Protein AF-A0A354CUA2-F1 (afdb_monomer_lite)

Structure (mmCIF, N/CA/C/O backbone):
data_AF-A0A354CUA2-F1
#
_entry.id   AF-A0A354CUA2-F1
#
loop_
_atom_site.group_PDB
_atom_site.id
_atom_site.type_symbol
_atom_site.label_atom_id
_atom_site.label_alt_id
_atom_site.label_comp_id
_atom_site.label_asym_id
_atom_site.label_entity_id
_atom_site.label_seq_id
_atom_site.pdbx_PDB_ins_code
_atom_site.Cartn_x
_atom_site.Cartn_y
_atom_site.Cartn_z
_atom_site.occupancy
_atom_site.B_iso_or_equiv
_atom_site.auth_seq_id
_atom_site.auth_comp_id
_atom_site.auth_asym_id
_atom_site.auth_atom_id
_atom_site.pdbx_PDB_model_num
ATOM 1 N N . MET A 1 1 ? -26.377 -5.472 -3.034 1.00 34.75 1 MET A N 1
ATOM 2 C CA . MET A 1 1 ? -26.135 -4.847 -1.710 1.00 34.75 1 MET A CA 1
ATOM 3 C C . MET A 1 1 ? -24.820 -4.060 -1.717 1.00 34.75 1 MET A C 1
ATOM 5 O O . MET A 1 1 ? -23.749 -4.654 -1.686 1.00 34.75 1 MET A O 1
ATOM 9 N N . ARG A 1 2 ? -24.876 -2.722 -1.796 1.00 40.47 2 ARG A N 1
ATOM 10 C CA . ARG A 1 2 ? -23.707 -1.832 -1.645 1.00 40.47 2 ARG A CA 1
ATOM 11 C C . ARG A 1 2 ? -23.433 -1.682 -0.144 1.00 40.47 2 ARG A C 1
ATOM 13 O O . ARG A 1 2 ? -23.989 -0.804 0.506 1.00 40.47 2 ARG A O 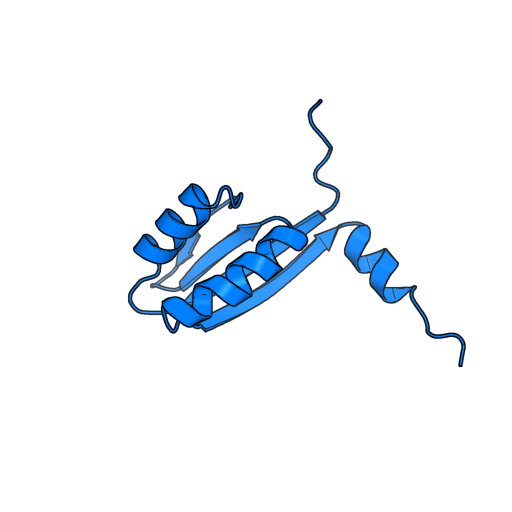1
ATOM 20 N N . GLY A 1 3 ? -22.652 -2.595 0.432 1.00 47.47 3 GLY A N 1
ATOM 21 C CA . GLY A 1 3 ? -22.218 -2.468 1.824 1.00 47.47 3 GLY A CA 1
ATOM 22 C C . GLY A 1 3 ? -21.470 -1.146 1.994 1.00 47.47 3 GLY A C 1
ATOM 23 O O . GLY A 1 3 ? -20.444 -0.945 1.341 1.00 47.47 3 GLY A O 1
ATOM 24 N N . LYS A 1 4 ? -22.006 -0.230 2.813 1.00 51.66 4 LYS A N 1
ATOM 25 C CA . LYS A 1 4 ? -21.334 1.025 3.180 1.00 51.66 4 LYS A CA 1
ATOM 26 C C . LYS A 1 4 ? -19.898 0.699 3.592 1.00 51.66 4 LYS A C 1
ATOM 28 O O . LYS A 1 4 ? -19.670 -0.216 4.381 1.00 51.66 4 LYS A O 1
ATOM 33 N N . MET A 1 5 ? -18.923 1.415 3.036 1.00 57.31 5 MET A N 1
ATOM 34 C CA . MET A 1 5 ? -17.520 1.238 3.404 1.00 57.31 5 MET A CA 1
ATOM 35 C C . MET A 1 5 ? -17.353 1.733 4.849 1.00 57.31 5 MET A C 1
ATOM 37 O O . MET A 1 5 ? -17.229 2.926 5.092 1.00 57.31 5 MET A O 1
ATOM 41 N N . LEU A 1 6 ? -17.417 0.814 5.819 1.00 64.00 6 LEU A N 1
ATOM 42 C CA . LEU A 1 6 ? -17.380 1.100 7.267 1.00 64.00 6 LEU A CA 1
ATOM 43 C C . LEU A 1 6 ? -16.035 1.696 7.740 1.00 64.00 6 LEU A C 1
ATOM 45 O O . LEU A 1 6 ? -15.898 2.132 8.886 1.00 64.00 6 LEU A O 1
ATOM 49 N N . GLY A 1 7 ? -15.041 1.719 6.852 1.00 76.19 7 GLY A N 1
ATOM 50 C CA . GLY A 1 7 ? -13.751 2.361 7.033 1.00 76.19 7 GLY A CA 1
ATOM 51 C C . GLY A 1 7 ? -12.796 2.043 5.888 1.00 76.19 7 GLY A C 1
ATOM 52 O O . GLY A 1 7 ? -12.936 1.022 5.211 1.00 76.19 7 GLY A O 1
ATOM 53 N N . TYR A 1 8 ? -11.815 2.913 5.687 1.00 86.44 8 TYR A N 1
ATOM 54 C CA . TYR A 1 8 ? -10.712 2.729 4.758 1.00 86.44 8 TYR A CA 1
ATOM 55 C C . TYR A 1 8 ? -9.394 3.124 5.420 1.00 86.44 8 TYR A C 1
ATOM 57 O O . TYR A 1 8 ? -9.3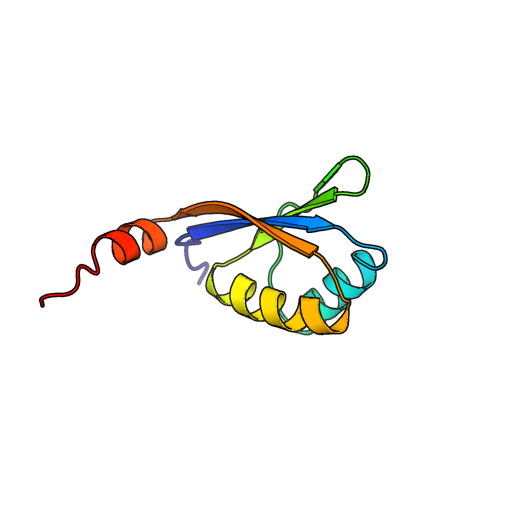44 3.873 6.399 1.00 86.44 8 TYR A O 1
ATOM 65 N N . VAL A 1 9 ? -8.309 2.597 4.878 1.00 89.19 9 VAL A N 1
ATOM 66 C CA . VAL A 1 9 ? -6.956 2.992 5.243 1.00 89.19 9 VAL A CA 1
ATOM 67 C C . VAL A 1 9 ? -6.279 3.631 4.059 1.00 89.19 9 VAL A C 1
ATOM 69 O O . VAL A 1 9 ? -6.403 3.129 2.945 1.00 89.19 9 VAL A O 1
ATOM 72 N N . THR A 1 10 ? -5.551 4.706 4.321 1.00 91.31 10 THR A N 1
ATOM 73 C CA . THR A 1 10 ? -4.653 5.320 3.352 1.00 91.31 10 THR A CA 1
ATOM 74 C C . THR A 1 10 ? -3.248 4.838 3.657 1.00 91.31 10 THR A C 1
ATOM 76 O O . THR A 1 10 ? -2.790 4.903 4.803 1.00 91.31 10 THR A O 1
ATOM 79 N N . PHE A 1 11 ? -2.548 4.365 2.642 1.00 92.06 11 PHE A N 1
ATOM 80 C CA . PHE A 1 11 ? -1.174 3.920 2.763 1.00 92.06 11 PHE A CA 1
ATOM 81 C C . PHE A 1 11 ? -0.324 4.514 1.660 1.00 92.06 11 PHE A C 1
ATOM 83 O O . PHE A 1 11 ? -0.823 4.877 0.598 1.00 92.06 11 PHE A O 1
ATOM 90 N N . ARG A 1 12 ? 0.969 4.606 1.947 1.00 93.69 12 ARG A N 1
ATOM 91 C CA . ARG A 1 12 ? 1.987 4.926 0.965 1.00 93.69 12 ARG A CA 1
ATOM 92 C C . ARG A 1 12 ? 2.838 3.702 0.658 1.00 93.69 12 ARG A C 1
ATOM 94 O O . ARG A 1 12 ? 3.123 2.903 1.558 1.00 93.69 12 ARG A O 1
ATOM 101 N N . LEU A 1 13 ? 3.255 3.590 -0.590 1.00 92.88 13 LEU A N 1
ATOM 102 C CA . LEU A 1 13 ? 4.076 2.521 -1.131 1.00 92.88 13 LEU A CA 1
ATOM 103 C C . LEU A 1 13 ? 5.238 3.143 -1.912 1.00 92.88 13 LEU A C 1
ATOM 105 O O . LEU A 1 13 ? 5.049 4.103 -2.656 1.00 92.88 13 LEU A O 1
ATOM 109 N N . PHE A 1 14 ? 6.439 2.613 -1.707 1.00 91.56 14 PHE A N 1
ATOM 110 C CA . PHE A 1 14 ? 7.654 3.044 -2.385 1.00 91.56 14 PHE A CA 1
ATOM 111 C C . PHE A 1 14 ? 8.545 1.835 -2.693 1.00 91.56 14 PHE A C 1
ATOM 113 O O . PHE A 1 14 ? 8.703 0.941 -1.851 1.00 91.56 14 PHE A O 1
ATOM 120 N N . GLY A 1 15 ? 9.132 1.825 -3.889 1.00 88.25 15 GLY A N 1
ATOM 121 C CA . GLY A 1 15 ? 10.046 0.792 -4.373 1.00 88.25 15 GLY A CA 1
ATOM 122 C C . GLY A 1 15 ? 10.024 0.669 -5.899 1.00 88.25 15 GLY A C 1
ATOM 123 O O . GLY A 1 15 ? 9.249 1.352 -6.566 1.00 88.25 15 GLY A O 1
ATOM 124 N N . ALA A 1 16 ? 10.887 -0.193 -6.437 1.00 80.69 16 ALA A N 1
ATOM 125 C CA . ALA A 1 16 ? 11.158 -0.273 -7.874 1.00 80.69 16 ALA A CA 1
ATOM 126 C C . ALA A 1 16 ? 10.020 -0.897 -8.706 1.00 80.69 16 ALA A C 1
ATOM 128 O O . ALA A 1 16 ? 9.886 -0.554 -9.872 1.00 80.69 16 ALA A O 1
ATOM 129 N N . ASP A 1 17 ? 9.189 -1.762 -8.113 1.00 86.69 17 ASP A N 1
ATOM 130 C CA . ASP A 1 17 ? 8.191 -2.554 -8.851 1.00 86.69 17 ASP A CA 1
ATOM 131 C C . ASP A 1 17 ? 6.776 -2.423 -8.260 1.00 86.69 17 ASP A C 1
ATOM 133 O O . ASP A 1 17 ? 6.117 -3.384 -7.854 1.00 86.69 17 ASP A O 1
ATOM 137 N N . CYS A 1 18 ? 6.324 -1.175 -8.120 1.00 88.06 18 CYS A N 1
ATOM 138 C CA . CYS A 1 18 ? 5.011 -0.879 -7.545 1.00 88.06 18 CYS A CA 1
ATOM 139 C C . CYS A 1 18 ? 3.854 -1.234 -8.496 1.00 88.06 18 CYS A C 1
ATOM 141 O O . CYS A 1 18 ? 2.783 -1.606 -8.025 1.00 88.06 18 CYS A O 1
ATOM 143 N N . GLU A 1 19 ? 4.047 -1.128 -9.812 1.00 87.50 19 GLU A N 1
ATOM 144 C CA . GLU A 1 19 ? 2.997 -1.378 -10.813 1.00 87.50 19 GLU A CA 1
ATOM 145 C C . GLU A 1 19 ? 2.615 -2.860 -10.889 1.00 87.50 19 GLU A C 1
ATOM 147 O O . GLU A 1 19 ? 1.431 -3.200 -10.792 1.00 87.50 19 GLU A O 1
ATOM 152 N N . SER A 1 20 ? 3.607 -3.754 -10.948 1.00 90.94 20 SER A N 1
ATOM 153 C CA . SER A 1 20 ? 3.379 -5.203 -10.904 1.00 90.94 20 SER A CA 1
ATOM 154 C C . SER A 1 20 ? 2.713 -5.620 -9.595 1.00 90.94 20 SER A C 1
ATOM 156 O O . SER A 1 20 ? 1.806 -6.447 -9.590 1.00 90.94 20 SER A O 1
ATOM 158 N N . PHE A 1 21 ? 3.085 -4.983 -8.479 1.00 91.56 21 PHE A N 1
ATOM 159 C CA . PHE A 1 21 ? 2.426 -5.197 -7.192 1.00 91.56 21 PHE A CA 1
ATOM 160 C C . PHE A 1 21 ? 0.939 -4.811 -7.208 1.00 91.56 21 PHE A C 1
ATOM 162 O O . PHE A 1 21 ? 0.116 -5.534 -6.643 1.00 91.56 21 PHE A O 1
ATOM 169 N N . PHE A 1 22 ? 0.576 -3.680 -7.825 1.00 90.94 22 PHE A N 1
ATOM 170 C CA . PHE A 1 22 ? -0.829 -3.282 -7.950 1.00 90.94 22 PHE A CA 1
ATOM 171 C C . PHE A 1 22 ? -1.612 -4.236 -8.853 1.00 90.94 22 PHE A C 1
ATOM 173 O O . PHE A 1 22 ? -2.753 -4.559 -8.528 1.00 90.94 22 PHE A O 1
ATOM 180 N N . THR A 1 23 ? -0.988 -4.720 -9.925 1.00 92.00 23 THR A N 1
ATOM 181 C CA . THR A 1 23 ? -1.581 -5.702 -10.843 1.00 92.00 23 THR A CA 1
ATOM 182 C C . THR A 1 23 ? -1.884 -7.013 -10.114 1.00 92.00 23 THR A C 1
ATOM 184 O O . THR A 1 23 ? -3.048 -7.398 -10.018 1.00 92.00 23 THR A O 1
ATOM 187 N N . ASP A 1 24 ? -0.886 -7.604 -9.446 1.00 93.25 24 ASP A N 1
ATOM 188 C CA . ASP A 1 24 ? -1.056 -8.814 -8.625 1.00 93.25 24 ASP A CA 1
ATOM 189 C C . ASP A 1 24 ? -2.120 -8.621 -7.532 1.00 93.25 24 ASP A C 1
ATOM 191 O O . ASP A 1 24 ? -2.892 -9.528 -7.217 1.00 93.25 24 ASP A O 1
ATOM 195 N N . ALA A 1 25 ? -2.176 -7.434 -6.919 1.00 91.88 25 ALA A N 1
ATOM 196 C CA . ALA A 1 25 ? -3.175 -7.143 -5.901 1.00 91.88 25 ALA A CA 1
ATOM 197 C C . ALA A 1 25 ? -4.600 -7.171 -6.473 1.00 91.88 25 ALA A C 1
ATOM 199 O O . ALA A 1 25 ? -5.496 -7.748 -5.848 1.00 91.88 25 ALA A O 1
ATOM 200 N N . VAL A 1 26 ? -4.817 -6.568 -7.643 1.00 92.00 26 VAL A N 1
ATOM 201 C CA . VAL A 1 26 ? -6.120 -6.574 -8.321 1.00 92.00 26 VAL A CA 1
ATOM 202 C C . VAL A 1 26 ? -6.503 -7.993 -8.744 1.00 92.00 26 VAL A C 1
ATOM 204 O O . VAL A 1 26 ? -7.642 -8.392 -8.493 1.00 92.00 26 VAL A O 1
ATOM 207 N N . ASP A 1 27 ? -5.555 -8.778 -9.258 1.00 92.69 27 ASP A N 1
ATOM 208 C CA . ASP A 1 27 ? -5.768 -10.181 -9.645 1.00 92.69 27 ASP A CA 1
ATOM 209 C C . ASP A 1 27 ? -6.138 -11.068 -8.447 1.00 92.69 27 ASP A C 1
ATOM 211 O O . ASP A 1 27 ? -7.001 -11.941 -8.539 1.00 92.69 27 ASP A O 1
ATOM 215 N N . MET A 1 28 ? -5.580 -10.787 -7.265 1.00 89.88 28 MET A N 1
ATOM 216 C CA . MET A 1 28 ? -5.985 -11.418 -5.999 1.00 89.88 28 MET A CA 1
ATOM 217 C C . MET A 1 28 ? -7.355 -10.938 -5.476 1.00 89.88 28 MET A C 1
ATOM 219 O O . MET A 1 28 ? -7.780 -11.325 -4.379 1.00 89.88 28 MET A O 1
ATOM 223 N N . GLY A 1 29 ? -8.050 -10.070 -6.216 1.00 89.62 29 GLY A N 1
ATOM 224 C CA . GLY A 1 29 ? -9.343 -9.496 -5.851 1.00 89.62 29 GLY A CA 1
ATOM 225 C C . GLY A 1 29 ? -9.258 -8.423 -4.762 1.00 89.62 29 GLY A C 1
ATOM 226 O O . GLY A 1 29 ? -10.264 -8.122 -4.107 1.00 89.62 29 GLY A O 1
ATOM 227 N N . ILE A 1 30 ? -8.071 -7.855 -4.525 1.00 91.31 30 ILE A N 1
ATOM 228 C CA . ILE A 1 30 ? -7.863 -6.803 -3.531 1.00 91.31 30 ILE A CA 1
ATOM 229 C C . ILE A 1 30 ? -8.357 -5.477 -4.099 1.00 91.31 30 ILE A C 1
ATOM 231 O O . ILE A 1 30 ? -7.936 -5.023 -5.160 1.00 91.31 30 ILE A O 1
ATOM 235 N N . ARG A 1 31 ? -9.246 -4.810 -3.359 1.00 89.38 31 ARG A N 1
ATOM 236 C CA . ARG A 1 31 ? -9.818 -3.538 -3.802 1.00 89.38 31 ARG A CA 1
ATOM 237 C C . ARG A 1 31 ? -8.958 -2.371 -3.349 1.00 89.38 31 ARG A C 1
ATOM 239 O O . ARG A 1 31 ? -8.837 -2.100 -2.149 1.00 89.38 31 ARG A O 1
ATOM 246 N N . ILE A 1 32 ? -8.404 -1.666 -4.322 1.00 90.88 32 ILE A N 1
ATOM 247 C CA . ILE A 1 32 ? -7.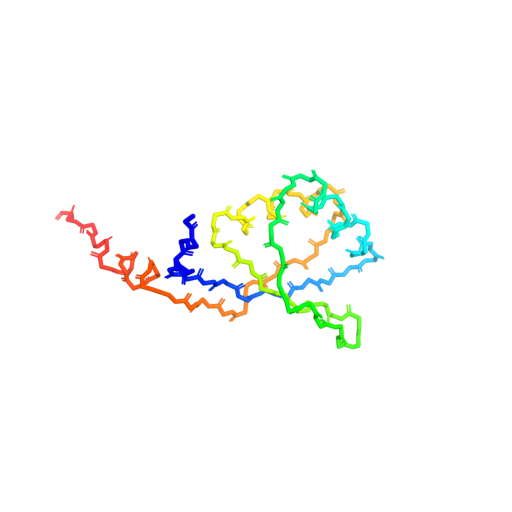594 -0.468 -4.132 1.00 90.88 32 ILE A CA 1
ATOM 248 C C . ILE A 1 32 ? -8.334 0.704 -4.778 1.00 90.88 32 ILE A C 1
ATOM 250 O O . ILE A 1 32 ? -8.968 0.560 -5.819 1.00 90.88 32 ILE A O 1
ATOM 254 N N . TYR A 1 33 ? -8.310 1.849 -4.113 1.00 89.25 33 TYR A N 1
ATOM 255 C CA . TYR A 1 33 ? -9.039 3.054 -4.479 1.00 89.25 33 TYR A CA 1
ATOM 256 C C . TYR A 1 33 ? -8.092 4.252 -4.449 1.00 89.25 33 TYR A C 1
ATOM 258 O O . TYR A 1 33 ? -7.171 4.268 -3.634 1.00 89.25 33 TYR A O 1
ATOM 266 N N . ASP A 1 34 ? -8.379 5.271 -5.265 1.00 87.69 34 ASP A N 1
ATOM 267 C CA . ASP A 1 34 ? -7.719 6.587 -5.213 1.00 87.69 34 ASP A CA 1
ATOM 268 C C . ASP A 1 34 ? -6.184 6.481 -5.203 1.00 87.69 34 ASP A C 1
ATOM 270 O O . ASP A 1 34 ? -5.517 6.892 -4.252 1.00 87.69 34 ASP A O 1
ATOM 274 N N . VAL A 1 35 ? -5.646 5.821 -6.234 1.00 90.94 35 VAL A N 1
ATOM 275 C CA . VAL A 1 35 ? -4.203 5.654 -6.424 1.00 90.94 35 VAL A CA 1
ATOM 276 C C . VAL A 1 35 ? -3.636 6.945 -7.002 1.00 90.94 35 VAL A C 1
ATOM 278 O O . VAL A 1 35 ? -4.043 7.383 -8.074 1.00 90.94 35 VAL A O 1
ATOM 281 N N . GLN A 1 36 ? -2.679 7.537 -6.299 1.00 91.94 36 GLN A N 1
ATOM 282 C CA . GLN A 1 36 ? -1.978 8.749 -6.705 1.00 91.94 36 GLN A CA 1
ATOM 283 C C . GLN A 1 36 ? -0.476 8.495 -6.652 1.00 91.94 36 GLN A C 1
ATOM 285 O O . GLN A 1 36 ? 0.025 7.957 -5.666 1.00 91.94 36 GLN A O 1
ATOM 290 N N . ASN A 1 37 ? 0.255 8.891 -7.690 1.00 90.88 37 ASN A N 1
ATOM 291 C CA . ASN A 1 37 ? 1.713 8.845 -7.700 1.00 90.88 37 ASN A CA 1
ATOM 292 C C . ASN A 1 37 ? 2.251 10.266 -7.523 1.00 90.88 37 ASN A C 1
ATOM 294 O O . ASN A 1 37 ? 1.955 11.153 -8.322 1.00 90.88 37 ASN A O 1
ATOM 298 N N . VAL A 1 38 ? 3.040 10.479 -6.472 1.00 90.69 38 VAL A N 1
ATOM 299 C CA . VAL A 1 38 ? 3.723 11.747 -6.218 1.00 90.69 38 VAL A CA 1
ATOM 300 C C . VAL A 1 38 ? 5.217 11.473 -6.123 1.00 90.69 38 VAL A C 1
ATOM 302 O O . VAL A 1 38 ? 5.689 10.919 -5.131 1.00 90.69 38 VAL A O 1
ATOM 305 N N . LYS A 1 39 ? 5.970 11.873 -7.156 1.00 87.75 39 LYS A N 1
ATOM 306 C CA . LYS A 1 39 ? 7.439 11.740 -7.222 1.00 87.75 39 LYS A CA 1
ATOM 307 C C . LYS A 1 39 ? 7.938 10.309 -6.933 1.00 87.75 39 LYS A C 1
ATOM 309 O O . LYS A 1 39 ? 8.921 10.129 -6.221 1.00 87.75 39 LYS A O 1
ATOM 314 N N . GLY A 1 40 ? 7.242 9.289 -7.444 1.00 85.19 40 GLY A N 1
ATOM 315 C CA . GLY A 1 40 ? 7.610 7.880 -7.254 1.00 85.19 40 GLY A CA 1
ATOM 316 C C . GLY A 1 40 ? 7.126 7.263 -5.938 1.00 85.19 40 GLY A C 1
ATOM 317 O O . GLY A 1 40 ? 7.405 6.096 -5.670 1.00 85.19 40 GLY A O 1
ATOM 318 N N . ILE A 1 41 ? 6.385 8.013 -5.118 1.00 90.62 41 ILE A N 1
ATOM 319 C CA . ILE A 1 41 ? 5.683 7.485 -3.946 1.00 90.62 41 ILE A CA 1
ATOM 320 C C . ILE A 1 41 ? 4.209 7.332 -4.309 1.00 90.62 41 ILE A C 1
ATOM 322 O O . ILE A 1 41 ? 3.527 8.307 -4.627 1.00 90.62 41 ILE A O 1
ATOM 326 N N . TYR A 1 42 ? 3.711 6.105 -4.220 1.00 92.94 42 TYR A N 1
ATOM 327 C CA . TYR A 1 42 ? 2.307 5.800 -4.445 1.00 92.94 42 TYR A CA 1
ATOM 328 C C . TYR A 1 42 ? 1.512 5.985 -3.162 1.00 92.94 42 TYR A C 1
ATOM 330 O O . TYR A 1 42 ? 1.891 5.466 -2.116 1.00 92.94 42 TYR A O 1
ATOM 338 N N . TYR A 1 43 ? 0.384 6.671 -3.247 1.00 92.56 43 TYR A N 1
ATOM 339 C CA . TYR A 1 43 ? -0.599 6.825 -2.186 1.00 92.56 43 TYR A CA 1
ATOM 340 C C . TYR A 1 43 ? -1.884 6.162 -2.641 1.00 92.56 43 TYR A C 1
ATOM 342 O O . TYR A 1 43 ? -2.361 6.438 -3.735 1.00 92.56 43 TYR A O 1
ATOM 350 N N . ALA A 1 44 ? -2.433 5.272 -1.825 1.00 92.69 44 ALA A N 1
ATOM 351 C CA . ALA A 1 44 ? -3.641 4.550 -2.183 1.00 92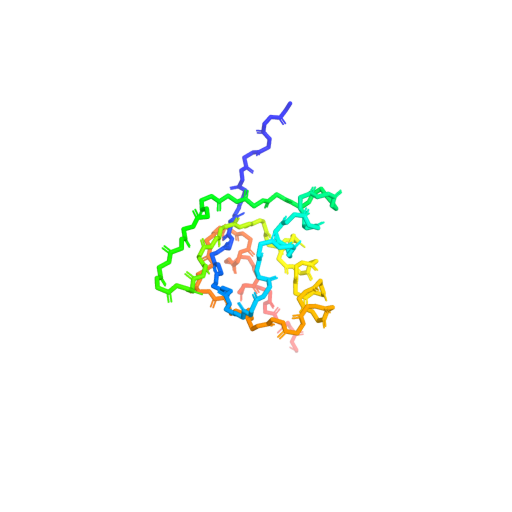.69 44 ALA A CA 1
ATOM 352 C C . ALA A 1 44 ? -4.501 4.256 -0.958 1.00 92.69 44 ALA A C 1
ATOM 354 O O . ALA A 1 44 ? -4.026 4.212 0.184 1.00 92.69 44 ALA A O 1
ATOM 355 N N . LYS A 1 45 ? -5.790 4.038 -1.206 1.00 92.25 45 LYS A N 1
ATOM 356 C CA . LYS A 1 45 ? -6.785 3.685 -0.197 1.00 92.25 45 LYS A CA 1
ATOM 357 C C . LYS A 1 45 ? -7.229 2.241 -0.377 1.00 92.25 45 LYS A C 1
ATOM 359 O O . LYS A 1 45 ? -7.412 1.761 -1.488 1.00 92.25 45 LYS A O 1
ATOM 364 N N . THR A 1 46 ? -7.452 1.529 0.718 1.00 91.19 46 THR A N 1
ATOM 365 C CA . THR A 1 46 ? -8.006 0.167 0.677 1.00 91.19 46 THR A CA 1
ATOM 366 C C . THR A 1 46 ? -8.825 -0.131 1.931 1.00 91.19 46 THR A C 1
ATOM 368 O O . THR A 1 46 ? -8.884 0.676 2.863 1.00 91.19 46 THR A O 1
ATOM 371 N N . LYS A 1 47 ? -9.486 -1.288 1.973 1.00 89.06 47 LYS A N 1
ATOM 372 C CA . LYS A 1 47 ? -10.149 -1.766 3.187 1.00 89.06 47 LYS A CA 1
ATOM 373 C C . LYS A 1 47 ? -9.109 -2.234 4.215 1.00 89.06 47 LYS A C 1
ATOM 375 O O . LYS A 1 47 ? -8.076 -2.783 3.837 1.00 89.06 47 LYS A O 1
ATOM 380 N N . PRO A 1 48 ? -9.388 -2.122 5.523 1.00 85.62 48 PRO A N 1
ATOM 381 C CA . PRO A 1 48 ? -8.460 -2.577 6.560 1.00 85.62 48 PRO A CA 1
ATOM 382 C C . PRO A 1 48 ? -8.068 -4.061 6.437 1.00 85.62 48 PRO A C 1
ATOM 384 O O . PRO A 1 48 ? -6.903 -4.405 6.605 1.00 85.62 48 PRO A O 1
ATOM 387 N N . SER A 1 49 ? -9.019 -4.941 6.107 1.00 84.81 49 SER A N 1
ATOM 388 C CA . SER A 1 49 ? -8.764 -6.380 5.926 1.00 84.81 49 SER A CA 1
ATOM 389 C C . SER A 1 49 ? -7.865 -6.670 4.721 1.00 84.81 49 SER A C 1
ATOM 391 O O . SER A 1 49 ? -7.015 -7.557 4.767 1.00 84.81 49 SER A O 1
ATOM 393 N N . ASP A 1 50 ? -8.034 -5.890 3.659 1.00 89.50 50 ASP A N 1
ATOM 394 C CA . ASP A 1 50 ? -7.276 -5.994 2.414 1.00 89.50 50 ASP A CA 1
ATOM 395 C C . ASP A 1 50 ? -5.848 -5.457 2.582 1.00 89.50 50 ASP A C 1
ATOM 397 O O . ASP A 1 50 ? -4.895 -6.044 2.073 1.00 89.50 50 ASP A O 1
ATOM 401 N N . TYR A 1 51 ? -5.663 -4.429 3.416 1.00 89.56 51 TYR A N 1
ATOM 402 C CA . TYR A 1 51 ? -4.344 -3.924 3.801 1.00 89.56 51 TYR A CA 1
ATOM 403 C C . TYR A 1 51 ? -3.449 -5.002 4.429 1.00 89.56 51 TYR A C 1
ATOM 405 O O . TYR A 1 51 ? -2.244 -5.027 4.183 1.00 89.56 51 TYR A O 1
ATOM 413 N N . ILE A 1 52 ? -4.019 -5.927 5.210 1.00 88.06 52 ILE A N 1
ATOM 414 C CA . ILE A 1 52 ? -3.259 -7.043 5.798 1.00 88.06 52 ILE A CA 1
ATOM 415 C C . ILE A 1 52 ? -2.750 -7.987 4.700 1.00 88.06 52 ILE A C 1
ATOM 417 O O . ILE A 1 52 ? -1.611 -8.451 4.769 1.00 88.06 52 ILE A O 1
ATOM 421 N N . LYS A 1 53 ? -3.566 -8.247 3.670 1.00 90.75 53 LYS A N 1
ATOM 422 C CA . LYS A 1 53 ? -3.169 -9.065 2.515 1.00 90.75 53 LYS A CA 1
ATOM 423 C C . LYS A 1 53 ? -2.063 -8.375 1.715 1.00 90.75 53 LYS A C 1
ATOM 425 O O . LYS A 1 53 ? -1.036 -8.993 1.451 1.00 90.75 53 LYS A O 1
ATOM 430 N N . LEU A 1 54 ? -2.208 -7.076 1.449 1.00 91.12 54 LEU A N 1
ATOM 431 C CA . LEU A 1 54 ? -1.177 -6.261 0.793 1.00 91.12 54 LEU A CA 1
ATOM 432 C C . LEU A 1 54 ? 0.142 -6.253 1.575 1.00 91.12 54 LEU A C 1
ATOM 434 O O . LEU A 1 54 ? 1.214 -6.383 0.991 1.00 91.12 54 LEU A O 1
ATOM 438 N N . ALA A 1 55 ? 0.085 -6.179 2.907 1.00 89.62 55 ALA A N 1
ATOM 439 C CA . ALA A 1 55 ? 1.272 -6.226 3.757 1.00 89.62 55 ALA A CA 1
ATOM 440 C C . ALA A 1 55 ? 2.014 -7.576 3.710 1.00 89.62 55 ALA A C 1
ATOM 442 O O . ALA A 1 55 ? 3.194 -7.630 4.067 1.00 89.62 55 ALA A O 1
ATOM 443 N N . ARG A 1 56 ? 1.347 -8.656 3.283 1.00 90.69 56 ARG A N 1
ATOM 444 C CA . ARG A 1 56 ? 1.992 -9.939 2.968 1.00 90.69 56 ARG A CA 1
ATOM 445 C C . ARG A 1 56 ? 2.552 -9.923 1.550 1.00 90.69 56 ARG A C 1
ATOM 447 O O . ARG A 1 56 ? 3.727 -10.234 1.380 1.00 90.69 56 ARG A O 1
ATOM 454 N N . LEU A 1 57 ? 1.756 -9.480 0.574 1.00 90.19 57 LEU A N 1
ATOM 455 C CA . LEU A 1 57 ? 2.154 -9.396 -0.834 1.00 90.19 57 LEU A CA 1
ATOM 456 C C . LEU A 1 57 ? 3.407 -8.532 -1.029 1.00 90.19 57 LEU A C 1
ATOM 458 O O . LEU A 1 57 ? 4.299 -8.911 -1.778 1.00 90.19 57 LEU A O 1
ATOM 462 N N . LYS A 1 58 ? 3.553 -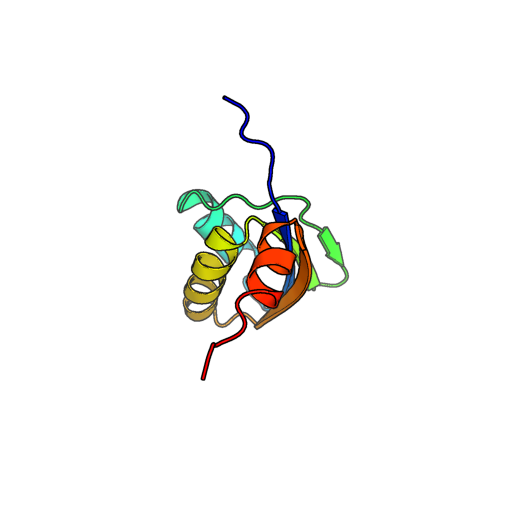7.431 -0.277 1.00 90.62 58 LYS A N 1
ATOM 463 C CA . LYS A 1 58 ? 4.711 -6.529 -0.413 1.00 90.62 58 LYS A CA 1
ATOM 464 C C . LYS A 1 58 ? 6.051 -7.229 -0.175 1.00 90.62 58 LYS A C 1
ATOM 466 O O . LYS A 1 58 ? 7.068 -6.761 -0.669 1.00 90.62 58 LYS A O 1
ATOM 471 N N . ARG A 1 59 ? 6.060 -8.316 0.613 1.00 88.31 59 ARG A N 1
ATOM 472 C CA . ARG A 1 59 ? 7.277 -9.078 0.924 1.00 88.31 59 ARG A CA 1
ATOM 473 C C . ARG A 1 59 ? 7.815 -9.792 -0.315 1.00 88.31 59 ARG A C 1
ATOM 475 O O . ARG A 1 59 ? 9.024 -9.872 -0.445 1.00 88.31 59 ARG A O 1
ATOM 482 N N . LYS A 1 60 ? 6.931 -10.231 -1.221 1.00 89.88 60 LYS A N 1
ATOM 483 C CA . LYS A 1 60 ? 7.290 -10.828 -2.519 1.00 89.88 60 LYS A CA 1
ATOM 484 C C . LYS A 1 60 ? 8.042 -9.829 -3.405 1.00 89.88 60 LYS A C 1
ATOM 486 O O . LYS A 1 60 ? 8.988 -10.203 -4.076 1.00 89.88 60 LYS A O 1
ATOM 491 N N . TYR A 1 61 ? 7.645 -8.559 -3.350 1.00 88.00 61 TYR A N 1
ATOM 492 C CA . TYR A 1 61 ? 8.193 -7.480 -4.180 1.00 88.00 61 TYR A CA 1
ATOM 493 C C . TYR A 1 61 ? 9.262 -6.630 -3.473 1.00 88.00 61 TYR A C 1
ATOM 495 O O . TYR A 1 61 ? 9.701 -5.619 -4.011 1.00 88.00 61 TYR A O 1
ATOM 503 N N . HIS A 1 62 ? 9.651 -6.989 -2.243 1.00 88.25 62 HIS A N 1
ATOM 504 C CA . HIS A 1 62 ? 10.589 -6.217 -1.414 1.00 88.25 62 HIS A CA 1
ATOM 505 C C . HIS A 1 62 ? 10.235 -4.718 -1.279 1.00 88.25 62 HIS A C 1
ATOM 507 O O . HIS A 1 62 ? 11.109 -3.864 -1.130 1.00 88.25 62 HIS A O 1
ATOM 513 N N . LEU A 1 63 ? 8.938 -4.384 -1.288 1.00 91.38 63 LEU A N 1
ATOM 514 C CA . LEU A 1 63 ? 8.467 -2.996 -1.274 1.00 91.38 63 LEU A CA 1
ATOM 515 C C . LEU A 1 63 ? 8.324 -2.437 0.143 1.00 91.38 63 LEU A C 1
ATOM 517 O O . LEU A 1 63 ? 7.912 -3.120 1.095 1.00 91.38 63 LEU A O 1
ATOM 521 N N . GLN A 1 64 ? 8.567 -1.132 0.270 1.00 90.44 64 GLN A N 1
ATOM 522 C CA . GLN A 1 64 ? 8.303 -0.401 1.499 1.00 90.44 64 GLN A CA 1
ATOM 523 C C . GLN A 1 64 ? 6.884 0.152 1.487 1.00 90.44 64 GLN A C 1
ATOM 525 O O . GLN A 1 64 ? 6.509 0.973 0.659 1.00 90.44 64 GLN A O 1
ATOM 530 N N . MET A 1 65 ? 6.093 -0.278 2.464 1.00 91.94 65 MET A N 1
ATOM 531 C CA . MET A 1 65 ? 4.700 0.124 2.620 1.00 91.94 65 MET A CA 1
ATOM 532 C C . MET A 1 65 ? 4.490 0.658 4.029 1.00 91.94 65 MET A C 1
ATOM 534 O O . MET A 1 65 ? 4.835 -0.026 5.002 1.00 91.94 65 MET A O 1
ATOM 538 N N . LYS A 1 66 ? 3.918 1.860 4.136 1.00 91.25 66 LYS A N 1
ATOM 539 C CA . LYS A 1 66 ? 3.623 2.524 5.407 1.00 91.25 66 LYS A CA 1
ATOM 540 C C . LYS A 1 66 ? 2.181 3.003 5.420 1.00 91.25 66 LYS A C 1
ATOM 542 O O . LYS A 1 66 ? 1.689 3.569 4.452 1.00 91.25 66 LYS A O 1
ATOM 547 N N . LEU A 1 67 ? 1.521 2.801 6.547 1.00 89.44 67 LEU A N 1
ATOM 548 C CA . LEU A 1 67 ? 0.193 3.332 6.782 1.00 89.44 67 LEU A CA 1
ATOM 549 C C . LEU A 1 67 ? 0.277 4.836 7.064 1.00 89.44 67 LEU A C 1
ATOM 551 O O . LEU A 1 67 ? 1.060 5.247 7.921 1.00 89.44 67 LEU A O 1
ATOM 555 N N . THR A 1 68 ? -0.529 5.631 6.367 1.00 88.31 68 THR A N 1
ATOM 556 C CA . THR A 1 68 ? -0.558 7.094 6.513 1.00 88.31 68 THR A CA 1
ATOM 557 C C . THR A 1 68 ? -1.766 7.528 7.333 1.00 88.31 68 THR A C 1
ATOM 559 O O . THR A 1 68 ? -1.621 8.300 8.272 1.00 88.31 68 THR A O 1
ATOM 562 N N . GLU A 1 69 ? -2.948 6.982 7.036 1.00 85.94 69 GLU A N 1
ATOM 563 C CA . GLU A 1 69 ? -4.185 7.335 7.736 1.00 85.94 69 GLU A CA 1
ATOM 564 C C . GLU A 1 69 ? -5.092 6.120 7.936 1.00 85.94 69 GLU A C 1
ATOM 566 O O . GLU A 1 69 ? -5.120 5.183 7.133 1.00 85.94 69 GLU A O 1
ATOM 571 N N . LYS A 1 70 ? -5.889 6.168 9.004 1.00 85.25 70 LYS A N 1
ATOM 572 C CA . LYS A 1 70 ? -6.963 5.216 9.294 1.00 85.25 70 LYS A CA 1
ATOM 573 C C . LYS A 1 70 ? -8.256 6.009 9.444 1.00 85.25 70 LYS A C 1
ATOM 575 O O . LYS A 1 70 ? -8.336 6.850 10.335 1.00 85.25 70 LYS A O 1
ATOM 580 N N . LYS A 1 71 ? -9.271 5.747 8.620 1.00 79.62 71 LYS A N 1
ATOM 581 C CA . LYS A 1 71 ? -10.601 6.357 8.771 1.00 79.62 71 LYS A CA 1
ATOM 582 C C . LYS A 1 71 ? -11.674 5.282 8.871 1.00 79.62 71 LYS A C 1
ATOM 584 O O . LYS A 1 71 ? -11.709 4.357 8.069 1.00 79.62 71 LYS A O 1
ATOM 589 N N . GLY A 1 72 ? -12.562 5.400 9.855 1.00 72.12 72 GLY A N 1
ATOM 590 C CA . GLY A 1 72 ? -13.714 4.510 10.019 1.00 72.12 72 GLY A CA 1
ATOM 591 C C . GLY A 1 72 ? -13.969 4.076 11.459 1.00 72.12 72 GLY A C 1
ATOM 592 O O . GLY A 1 72 ? -13.056 4.015 12.282 1.00 72.12 72 GLY A O 1
ATOM 593 N N . ILE A 1 73 ? -15.226 3.725 11.735 1.00 62.12 73 ILE A N 1
ATOM 594 C CA . ILE A 1 73 ? -15.728 3.351 13.069 1.00 62.12 73 ILE A CA 1
ATOM 595 C C . ILE A 1 73 ? -15.009 2.099 13.604 1.00 62.12 73 ILE A C 1
ATOM 597 O O . ILE A 1 73 ? -14.753 1.999 14.802 1.00 62.12 73 ILE A O 1
ATOM 601 N N . PHE A 1 74 ? -14.577 1.197 12.713 1.00 60.22 74 PHE A N 1
ATOM 602 C CA . PHE A 1 74 ? -13.767 0.018 13.055 1.00 60.22 74 PHE A CA 1
ATOM 603 C C . PHE A 1 74 ? -12.484 0.346 13.832 1.00 60.22 74 PHE A C 1
ATOM 605 O O . PHE A 1 74 ? -12.081 -0.427 14.699 1.00 60.22 74 PHE A O 1
ATOM 612 N N . PHE A 1 75 ? -11.838 1.480 13.548 1.00 61.59 75 PHE A N 1
ATOM 613 C CA . PHE A 1 75 ? -10.606 1.869 14.236 1.00 61.59 75 PHE A CA 1
ATOM 614 C C . PHE A 1 75 ? -10.870 2.473 15.614 1.00 61.59 75 PHE A C 1
ATOM 616 O O . PHE A 1 75 ? -10.084 2.242 16.532 1.00 61.59 75 PHE A O 1
ATOM 623 N N . ASN A 1 76 ? -11.997 3.170 15.776 1.00 58.81 76 ASN A N 1
ATOM 624 C CA . ASN A 1 76 ? -12.436 3.659 17.080 1.00 58.81 76 ASN A CA 1
ATOM 625 C C . ASN A 1 76 ? -12.832 2.490 17.988 1.00 58.81 76 ASN A C 1
ATOM 627 O O . ASN A 1 76 ? -12.365 2.427 19.118 1.00 58.81 76 ASN A O 1
ATOM 631 N N . LEU A 1 77 ? -13.586 1.507 17.484 1.00 56.56 77 LEU A N 1
ATOM 632 C CA . LEU A 1 77 ? -13.938 0.297 18.244 1.00 56.56 77 LEU A CA 1
ATOM 633 C C . LEU A 1 77 ? -12.702 -0.494 18.707 1.00 56.56 77 LEU A C 1
ATOM 635 O O . LEU A 1 77 ? -12.680 -0.991 19.829 1.00 56.56 77 LEU A O 1
ATOM 639 N N . TYR A 1 78 ? -11.643 -0.560 17.892 1.00 55.25 78 TYR A N 1
ATOM 640 C CA . TYR A 1 78 ? -10.382 -1.200 18.287 1.00 55.25 78 TYR A CA 1
ATOM 641 C C . TYR A 1 78 ? -9.663 -0.472 19.431 1.00 55.25 78 TYR A C 1
ATOM 643 O O . TYR A 1 78 ? -8.995 -1.122 20.230 1.00 55.25 78 TYR A O 1
ATOM 651 N N . LYS A 1 79 ? -9.814 0.856 19.534 1.00 52.88 79 LYS A N 1
ATOM 652 C CA . LYS A 1 79 ? -9.283 1.657 20.650 1.00 52.88 79 LYS A CA 1
ATOM 653 C C . LYS A 1 79 ? -10.009 1.351 21.967 1.00 52.88 79 LYS A C 1
ATOM 655 O O . LYS A 1 79 ? -9.379 1.375 23.016 1.00 52.88 79 LYS A O 1
ATOM 660 N N . TYR A 1 80 ? -11.301 1.023 21.906 1.00 53.38 80 TYR A N 1
ATOM 661 C CA . TYR A 1 80 ? -12.118 0.662 23.073 1.00 53.38 80 TYR A CA 1
ATOM 662 C C . TYR A 1 80 ? -12.084 -0.825 23.425 1.00 53.38 80 TYR A C 1
ATOM 664 O O . TYR A 1 80 ? -12.710 -1.235 24.399 1.00 53.38 80 TYR A O 1
ATOM 672 N N . ARG A 1 81 ? -11.308 -1.641 22.701 1.00 54.22 81 ARG A N 1
ATOM 673 C CA . ARG A 1 81 ? -10.985 -3.010 23.116 1.00 54.22 81 ARG A CA 1
ATOM 674 C C . ARG A 1 81 ? -9.904 -2.968 24.204 1.00 54.22 81 ARG A C 1
ATOM 676 O O . ARG A 1 81 ? -8.814 -3.512 24.047 1.00 54.22 81 ARG A O 1
ATOM 683 N N . TYR A 1 82 ? -10.198 -2.243 25.280 1.00 50.28 82 TYR A N 1
ATOM 684 C CA . TYR A 1 82 ? -9.429 -2.268 26.512 1.00 50.28 82 TYR A CA 1
ATOM 685 C C . TYR A 1 82 ? -9.413 -3.710 27.027 1.00 50.28 82 TYR A C 1
ATOM 687 O O . TYR A 1 82 ? -10.447 -4.374 27.100 1.00 50.28 82 TYR A O 1
ATOM 695 N N . ARG A 1 83 ? -8.210 -4.202 27.329 1.00 58.56 83 ARG A N 1
ATOM 696 C CA . ARG A 1 83 ? -8.010 -5.424 28.103 1.00 58.56 83 ARG A CA 1
ATOM 697 C C . ARG A 1 83 ? -8.530 -5.146 29.510 1.00 58.56 83 ARG A C 1
ATOM 699 O O . ARG A 1 83 ? -7.961 -4.302 30.194 1.00 58.56 83 ARG A O 1
ATOM 706 N N . TYR A 1 84 ? -9.578 -5.852 29.921 1.00 53.94 84 TYR A N 1
ATOM 707 C CA . TYR A 1 84 ? -9.742 -6.162 31.335 1.00 53.94 84 TYR A CA 1
ATOM 708 C C . TYR A 1 84 ? -8.569 -7.079 31.696 1.00 53.94 84 TYR A C 1
ATOM 710 O O . TYR A 1 84 ? -8.508 -8.217 31.227 1.00 53.94 84 TYR A O 1
ATOM 718 N N . GLY A 1 85 ? -7.571 -6.500 32.361 1.00 56.34 85 GLY A N 1
ATOM 719 C CA . GLY A 1 85 ? -6.643 -7.235 33.212 1.00 56.34 85 GLY A CA 1
ATOM 720 C C . GLY A 1 85 ? -7.225 -7.303 34.611 1.00 56.34 85 GLY A C 1
ATOM 721 O O . GLY A 1 85 ? -7.997 -6.375 34.948 1.00 56.34 85 GLY A O 1
#

Sequence (85 aa):
MRGKMLGYVTFRLFGADCESFFTDAVDMGIRIYDVQNVKGIYYAKTKPSDYIKLARLKRKYHLQMKLTEKKGIFFNLYKYRYRYG

Foldseek 3Di:
DPPPQQWKWKKKKADDPVPVLVVVLVVVVFDWADWDDDPRIIIIMGRPVSVVVSVVSCVVVVMDMGTDDIDHPVVVVVVVPD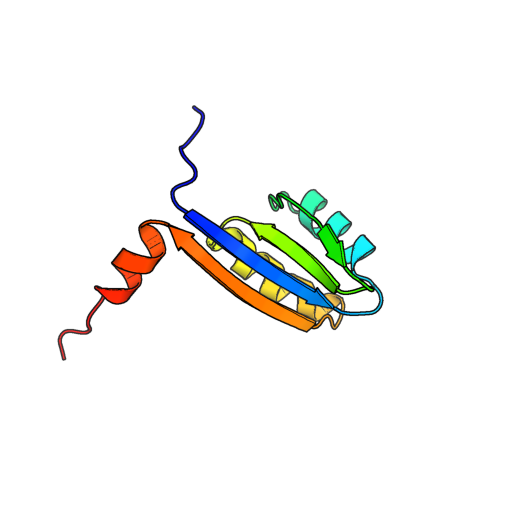DPD

Radius of gyration: 14.19 Å; chains: 1; bounding box: 37×23×44 Å

pLDDT: mean 81.38, std 15.33, range [34.75, 93.69]

Secondary structure (DSSP, 8-state):
------EEEEEEEESTTHHHHHHHHHHTT--EEEEEEETTEEEEEE-HHHHHHHHHHHHHTT-EEEEEEEEEHHHHHHHT-----